Protein AF-A0A218KQQ5-F1 (afdb_monomer)

Structure (mmCIF, N/CA/C/O backbone):
data_AF-A0A218KQQ5-F1
#
_entry.id   AF-A0A218KQQ5-F1
#
loop_
_atom_site.group_PDB
_atom_site.id
_atom_site.type_symbol
_atom_site.label_atom_id
_atom_site.label_alt_id
_atom_site.label_comp_id
_atom_site.label_asym_id
_atom_site.label_entity_id
_atom_site.label_seq_id
_atom_site.pdbx_PDB_ins_code
_atom_site.Cartn_x
_atom_site.Cartn_y
_atom_site.Cartn_z
_atom_site.occupancy
_atom_site.B_iso_or_equiv
_atom_site.auth_seq_id
_atom_site.auth_comp_id
_atom_site.auth_asym_id
_atom_site.auth_atom_id
_atom_site.pdbx_PDB_model_num
ATOM 1 N N . MET A 1 1 ? 20.851 -14.032 41.720 1.00 36.72 1 MET A N 1
ATOM 2 C CA . MET A 1 1 ? 19.609 -14.239 40.947 1.00 36.72 1 MET A CA 1
ATOM 3 C C . MET A 1 1 ? 19.342 -12.972 40.150 1.00 36.72 1 MET A C 1
ATOM 5 O O . MET A 1 1 ? 18.961 -11.974 40.741 1.00 36.72 1 MET A O 1
ATOM 9 N N . LEU A 1 2 ? 19.644 -12.972 38.852 1.00 36.75 2 LEU A N 1
ATOM 10 C CA . LEU A 1 2 ? 19.325 -11.861 37.953 1.00 36.75 2 LEU A CA 1
ATOM 11 C C . LEU A 1 2 ? 17.975 -12.179 37.314 1.00 36.75 2 LEU A C 1
ATOM 13 O O . LEU A 1 2 ? 17.865 -13.148 36.567 1.00 36.75 2 LEU A O 1
ATOM 17 N N . GLN A 1 3 ? 16.944 -11.417 37.668 1.00 39.72 3 GLN A N 1
ATOM 18 C CA . GLN A 1 3 ? 15.657 -11.487 36.986 1.00 39.72 3 GLN A CA 1
ATOM 19 C C . GLN A 1 3 ? 15.850 -10.983 35.552 1.00 39.72 3 GLN A C 1
ATOM 21 O O . GLN A 1 3 ? 16.225 -9.832 35.336 1.00 39.72 3 GLN A O 1
ATOM 26 N N . SER A 1 4 ? 15.628 -11.862 34.576 1.00 40.72 4 SER A N 1
ATOM 27 C CA . SER A 1 4 ? 15.524 -11.496 33.165 1.00 40.72 4 SER A CA 1
ATOM 28 C C . SER A 1 4 ? 14.315 -10.571 32.980 1.00 40.72 4 SER A C 1
ATOM 30 O O . SER A 1 4 ? 13.246 -10.875 33.520 1.00 40.72 4 SER A O 1
ATOM 32 N N . PRO A 1 5 ? 14.430 -9.458 32.236 1.00 45.78 5 PRO A N 1
ATOM 33 C CA . PRO A 1 5 ? 13.277 -8.622 31.961 1.00 45.78 5 PRO A CA 1
ATOM 34 C C . PRO A 1 5 ? 12.306 -9.432 31.104 1.00 45.78 5 PRO A C 1
ATOM 36 O O . PRO A 1 5 ? 12.661 -9.919 30.032 1.00 45.78 5 PRO A O 1
ATOM 39 N N . SER A 1 6 ? 11.083 -9.600 31.606 1.00 45.84 6 SER A N 1
ATOM 40 C CA . SER A 1 6 ? 9.962 -10.127 30.837 1.00 45.84 6 SER A CA 1
ATOM 41 C C . SER A 1 6 ? 9.716 -9.173 29.670 1.00 45.84 6 SER A C 1
ATOM 43 O O . SER A 1 6 ? 9.050 -8.146 29.811 1.00 45.84 6 SER A O 1
ATOM 45 N N . SER A 1 7 ? 10.303 -9.480 28.514 1.00 45.62 7 SER A N 1
ATOM 46 C CA . SER A 1 7 ? 9.867 -8.912 27.252 1.00 45.62 7 SER A CA 1
ATOM 47 C C . SER A 1 7 ? 8.444 -9.413 27.049 1.00 45.62 7 SER A C 1
ATOM 49 O O . SER A 1 7 ? 8.209 -10.568 26.696 1.00 45.62 7 SER A O 1
ATOM 51 N N . LYS A 1 8 ? 7.459 -8.557 27.341 1.00 38.44 8 LYS A N 1
ATOM 52 C CA . LYS A 1 8 ? 6.102 -8.759 26.835 1.00 38.44 8 LYS A CA 1
ATOM 53 C C . LYS A 1 8 ? 6.252 -8.997 25.336 1.00 38.44 8 LYS A C 1
ATOM 55 O O . LYS A 1 8 ? 6.638 -8.081 24.614 1.00 38.44 8 LYS A O 1
ATOM 60 N N . LEU A 1 9 ? 6.015 -10.232 24.898 1.00 35.19 9 LEU A N 1
ATOM 61 C CA . LEU A 1 9 ? 5.885 -10.582 23.492 1.00 35.19 9 LEU A CA 1
ATOM 62 C C . LEU A 1 9 ? 4.782 -9.682 22.941 1.00 35.19 9 LEU A C 1
ATOM 64 O O . LEU A 1 9 ? 3.603 -9.902 23.218 1.00 35.19 9 LEU A O 1
ATOM 68 N N . TYR A 1 10 ? 5.176 -8.613 22.253 1.00 43.12 10 TYR A N 1
ATOM 69 C CA . TYR A 1 10 ? 4.261 -7.734 21.548 1.00 43.12 10 TYR A CA 1
ATOM 70 C C . TYR A 1 10 ? 3.695 -8.580 20.413 1.00 43.12 10 TYR A C 1
ATOM 72 O O . TYR A 1 10 ? 4.333 -8.741 19.379 1.00 43.12 10 TYR A O 1
ATOM 80 N N . GLN A 1 11 ? 2.560 -9.234 20.656 1.00 44.06 11 GLN A N 1
ATOM 81 C CA . GLN A 1 11 ? 1.828 -9.921 19.602 1.00 44.06 11 GLN A CA 1
ATOM 82 C C . GLN A 1 11 ? 1.430 -8.828 18.606 1.00 44.06 11 GLN A C 1
ATOM 84 O O . GLN A 1 11 ? 0.684 -7.924 19.002 1.00 44.06 11 GLN A O 1
ATOM 89 N N . PRO A 1 12 ? 1.961 -8.830 17.369 1.00 56.69 12 PRO A N 1
ATOM 90 C CA . PRO A 1 12 ? 1.592 -7.812 16.408 1.00 56.69 12 PRO A CA 1
ATOM 91 C C . PRO A 1 12 ? 0.081 -7.895 16.219 1.00 56.69 12 PRO A C 1
ATOM 93 O O . PRO A 1 12 ? -0.469 -8.957 15.923 1.00 56.69 12 PRO A O 1
ATOM 96 N N . LYS A 1 13 ? -0.610 -6.783 16.480 1.00 70.94 13 LYS A N 1
ATOM 97 C CA . LYS A 1 13 ? -2.058 -6.713 16.310 1.00 70.94 13 LYS A CA 1
ATOM 98 C C . LYS A 1 13 ? -2.345 -6.936 14.830 1.00 70.94 13 LYS A C 1
ATOM 100 O O . LYS A 1 13 ? -2.030 -6.078 14.011 1.00 70.94 13 LYS A O 1
ATOM 105 N N . ILE A 1 14 ? -2.918 -8.090 14.5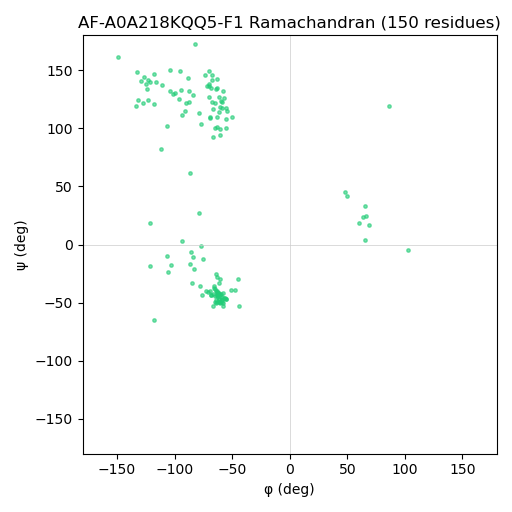07 1.00 82.75 14 ILE A N 1
ATOM 106 C CA . ILE A 1 14 ? -3.323 -8.414 13.143 1.00 82.75 14 ILE A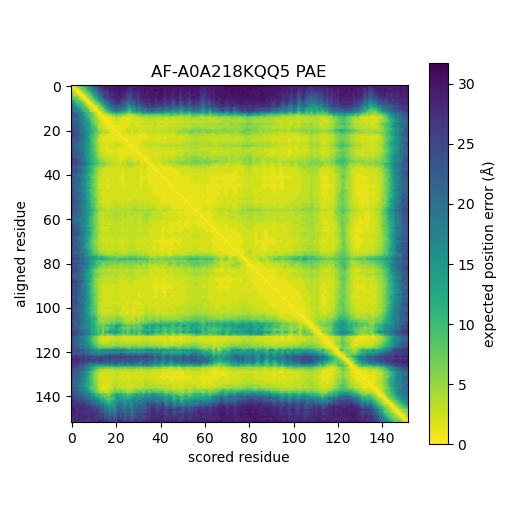 CA 1
ATOM 107 C C . ILE A 1 14 ? -4.373 -7.389 12.703 1.00 82.75 14 ILE A C 1
ATOM 109 O O . ILE A 1 14 ? -5.368 -7.149 13.391 1.00 82.75 14 ILE A O 1
ATOM 113 N N . LEU A 1 15 ? -4.126 -6.770 11.558 1.00 87.69 15 LEU A N 1
ATOM 114 C CA . LEU A 1 15 ? -4.966 -5.771 10.926 1.00 87.69 15 LEU A CA 1
ATOM 115 C C . LEU A 1 15 ? -5.788 -6.436 9.823 1.00 87.69 15 LEU A C 1
ATOM 117 O O . LEU A 1 15 ? -5.256 -7.162 8.983 1.00 87.69 15 LEU A O 1
ATOM 121 N N . GLN A 1 16 ? -7.092 -6.198 9.824 1.00 90.06 16 GLN A N 1
ATOM 122 C CA . GLN A 1 16 ? -8.019 -6.739 8.838 1.00 90.06 16 GLN A CA 1
ATOM 123 C C . GLN A 1 16 ? -8.164 -5.765 7.678 1.00 90.06 16 GLN A C 1
ATOM 125 O O . GLN A 1 16 ? -8.665 -4.656 7.857 1.00 90.06 16 GLN A O 1
ATOM 130 N N . LEU A 1 17 ? -7.718 -6.177 6.494 1.00 92.19 17 LEU A N 1
ATOM 131 C CA . LEU A 1 17 ? -7.874 -5.405 5.267 1.00 92.19 17 LEU A CA 1
ATOM 132 C C . LEU A 1 17 ? -9.222 -5.722 4.603 1.00 92.19 17 LEU A C 1
ATOM 134 O O . LEU A 1 17 ? -9.542 -6.893 4.387 1.00 92.19 17 LEU A O 1
ATOM 138 N N . HIS A 1 18 ? -9.964 -4.680 4.217 1.00 91.25 18 HIS A N 1
ATOM 139 C CA . HIS A 1 18 ? -11.193 -4.776 3.426 1.00 91.25 18 HIS A CA 1
ATOM 140 C C . HIS A 1 18 ? -11.188 -3.784 2.260 1.00 91.25 18 HIS A C 1
ATOM 142 O O . HIS A 1 18 ? -10.674 -2.669 2.369 1.00 91.25 18 HIS A O 1
ATOM 148 N N . ILE A 1 19 ? -11.837 -4.169 1.161 1.00 90.75 19 ILE A N 1
ATOM 149 C CA . ILE A 1 19 ? -12.157 -3.270 0.051 1.00 90.75 19 ILE A CA 1
ATOM 150 C C . ILE A 1 19 ? -13.673 -3.205 -0.079 1.00 90.75 19 ILE A C 1
ATOM 152 O O . ILE A 1 19 ? -14.322 -4.224 -0.301 1.00 90.75 19 ILE A O 1
ATOM 156 N N . ILE A 1 20 ? -14.230 -2.003 0.050 1.00 90.75 20 ILE A N 1
ATOM 157 C CA . ILE A 1 20 ? -15.670 -1.744 -0.054 1.00 90.75 20 ILE A CA 1
ATOM 158 C C . ILE A 1 20 ? -15.847 -0.555 -0.992 1.00 90.75 20 ILE A C 1
ATOM 160 O O . ILE A 1 20 ? -15.248 0.494 -0.766 1.00 90.75 20 ILE A O 1
ATOM 164 N N . ASN A 1 21 ? -16.641 -0.711 -2.055 1.00 89.06 21 ASN A N 1
ATOM 165 C CA . ASN A 1 21 ? -16.921 0.351 -3.034 1.00 89.06 21 ASN A CA 1
ATOM 166 C C . ASN A 1 21 ? -15.653 1.060 -3.557 1.00 89.06 21 ASN A C 1
ATOM 168 O O . ASN A 1 21 ? -15.617 2.281 -3.688 1.00 89.06 21 ASN A O 1
ATOM 172 N N . ASN A 1 22 ? -14.595 0.287 -3.837 1.00 88.75 22 ASN A N 1
ATOM 173 C CA . ASN A 1 22 ? -13.286 0.782 -4.287 1.00 88.75 22 ASN A CA 1
ATOM 174 C C . ASN A 1 22 ? -12.575 1.735 -3.297 1.00 88.75 22 ASN A C 1
ATOM 176 O O . ASN A 1 22 ? -11.659 2.457 -3.681 1.00 88.75 22 ASN A O 1
ATOM 180 N N . ALA A 1 23 ? -12.971 1.735 -2.025 1.00 93.44 23 ALA A N 1
ATOM 181 C CA . ALA A 1 23 ? -12.226 2.330 -0.925 1.00 93.44 23 ALA A CA 1
ATOM 182 C C . ALA A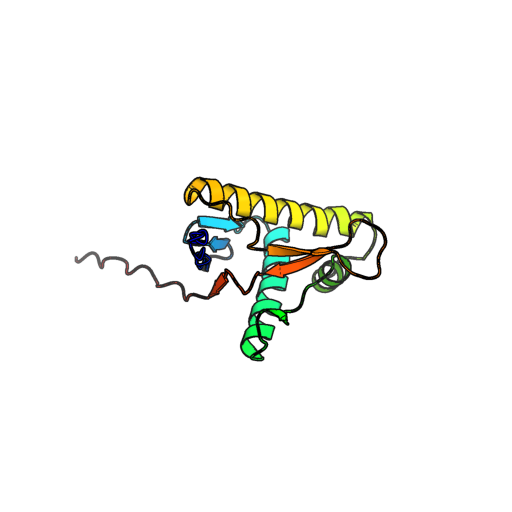 1 23 ? -11.547 1.229 -0.096 1.00 93.44 23 ALA A C 1
ATOM 184 O O . ALA A 1 23 ? -12.042 0.104 -0.000 1.00 93.44 23 ALA A O 1
ATOM 185 N N . VAL A 1 24 ? -10.404 1.566 0.500 1.00 94.25 24 VAL A N 1
ATOM 186 C CA . VAL A 1 24 ? -9.595 0.653 1.315 1.00 94.25 24 VAL A CA 1
ATOM 187 C C . VAL A 1 24 ? -9.851 0.935 2.784 1.00 94.25 24 VAL A C 1
ATOM 189 O O . VAL A 1 24 ? -9.731 2.081 3.230 1.00 94.25 24 VAL A O 1
ATOM 192 N N . TYR A 1 25 ? -10.149 -0.122 3.528 1.00 93.38 25 TYR A N 1
ATOM 193 C CA . TYR A 1 25 ? -10.390 -0.082 4.959 1.00 93.38 25 TYR A CA 1
ATOM 194 C C . TYR A 1 25 ? -9.441 -1.020 5.691 1.00 93.38 25 TYR A C 1
ATOM 196 O O . TYR A 1 25 ? -9.174 -2.127 5.225 1.00 93.38 25 TYR A O 1
ATOM 204 N N . ILE A 1 26 ? -8.969 -0.594 6.858 1.00 90.81 26 ILE A N 1
ATOM 205 C CA . ILE A 1 26 ? -8.176 -1.420 7.768 1.00 90.81 26 ILE A CA 1
ATOM 206 C C . ILE A 1 26 ? -8.833 -1.373 9.142 1.00 90.81 26 ILE A C 1
ATOM 208 O O . ILE A 1 26 ? -9.007 -0.289 9.688 1.00 90.81 26 ILE A O 1
ATOM 212 N N . ASN A 1 27 ? -9.223 -2.526 9.694 1.00 88.69 27 ASN A N 1
ATOM 213 C CA . ASN A 1 27 ? -10.004 -2.612 10.938 1.00 88.69 27 ASN A CA 1
ATOM 214 C C . ASN A 1 27 ? -11.222 -1.663 10.929 1.00 88.69 27 ASN A C 1
ATOM 216 O O . ASN A 1 27 ? -11.455 -0.937 11.890 1.00 88.69 27 ASN A O 1
ATOM 220 N N . ASN A 1 28 ? -11.967 -1.633 9.818 1.00 88.75 28 ASN A N 1
ATOM 221 C CA . ASN A 1 28 ? -13.109 -0.737 9.570 1.00 88.75 28 ASN A CA 1
ATOM 222 C C . ASN A 1 28 ? -12.791 0.771 9.480 1.00 88.75 28 ASN A C 1
ATOM 224 O O . ASN A 1 28 ? -13.696 1.571 9.257 1.00 88.75 28 ASN A O 1
ATOM 228 N N . VAL A 1 29 ? -11.522 1.178 9.555 1.00 90.06 29 VAL A N 1
ATOM 229 C CA . VAL A 1 29 ? -11.096 2.567 9.329 1.00 90.06 29 VAL A CA 1
ATOM 230 C C . VAL A 1 29 ? -10.840 2.778 7.839 1.00 90.06 29 VAL A C 1
ATOM 232 O O . VAL A 1 29 ? -10.007 2.083 7.259 1.00 90.06 29 VAL A O 1
ATOM 235 N N . LYS A 1 30 ? -11.525 3.736 7.199 1.00 92.69 30 LYS A N 1
ATOM 236 C CA . LYS A 1 30 ? -11.273 4.096 5.790 1.00 92.69 30 LYS A CA 1
ATOM 237 C C . LYS A 1 30 ? -9.906 4.778 5.676 1.00 92.69 30 LYS A C 1
ATOM 239 O O . LYS A 1 30 ? -9.753 5.920 6.098 1.00 92.69 30 LYS A O 1
ATOM 244 N N . VAL A 1 31 ? -8.933 4.106 5.063 1.00 92.19 31 VAL A N 1
ATOM 245 C CA . VAL A 1 31 ? -7.550 4.602 4.935 1.00 92.19 31 VAL A CA 1
ATOM 246 C C . VAL A 1 31 ? -7.203 5.096 3.527 1.00 92.19 31 VAL A C 1
ATOM 248 O O . VAL A 1 31 ? -6.326 5.944 3.361 1.00 92.19 31 VAL A O 1
ATOM 251 N N . VAL A 1 32 ? -7.916 4.628 2.498 1.00 93.31 32 VAL A N 1
ATOM 252 C CA . VAL A 1 32 ? -7.843 5.192 1.141 1.00 93.31 32 VAL A CA 1
ATOM 253 C C . VAL A 1 32 ? -9.257 5.378 0.607 1.00 93.31 32 VAL A C 1
ATOM 255 O O . VAL A 1 32 ? -10.006 4.416 0.468 1.00 93.31 32 VAL A O 1
ATOM 258 N N . SER A 1 33 ? -9.623 6.621 0.293 1.00 92.38 33 SER A N 1
ATOM 259 C CA . SER A 1 33 ? -10.922 6.934 -0.310 1.00 92.38 33 SER A CA 1
ATOM 260 C C . SER A 1 33 ? -10.986 6.519 -1.781 1.00 92.38 33 SER A C 1
ATOM 262 O O . SER A 1 33 ? -10.026 6.702 -2.531 1.00 92.38 33 SER A O 1
ATOM 264 N N . GLU A 1 34 ? -12.176 6.093 -2.191 1.00 92.38 34 GLU A N 1
ATOM 265 C CA . GLU A 1 34 ? -12.662 5.856 -3.549 1.00 92.38 34 GLU A CA 1
ATOM 266 C C . GLU A 1 34 ? -12.308 6.976 -4.552 1.00 92.38 34 GLU A C 1
ATOM 268 O O . GLU A 1 34 ? -12.089 6.720 -5.737 1.00 92.38 34 GLU A O 1
ATOM 273 N N . HIS A 1 35 ? -12.179 8.227 -4.093 1.00 91.31 35 HIS A N 1
ATOM 274 C CA . HIS A 1 35 ? -11.841 9.372 -4.946 1.00 91.31 35 HIS A CA 1
ATOM 275 C C . HIS A 1 35 ? -10.330 9.534 -5.181 1.00 91.31 35 HIS A C 1
ATOM 277 O O . HIS A 1 35 ? -9.899 10.303 -6.043 1.00 91.31 35 HIS A O 1
ATOM 283 N N . SER A 1 36 ? -9.492 8.794 -4.452 1.00 92.12 36 SER A N 1
ATOM 284 C CA . SER A 1 36 ? -8.032 8.910 -4.500 1.00 92.12 36 SER A CA 1
ATOM 285 C C . SER A 1 36 ? -7.417 8.054 -5.606 1.00 92.12 36 SER A C 1
ATOM 287 O O . SER A 1 36 ? -6.607 7.171 -5.330 1.00 92.12 36 SER A O 1
ATOM 289 N N . ARG A 1 37 ? -7.772 8.334 -6.868 1.00 93.00 37 ARG A N 1
ATOM 290 C CA . ARG A 1 37 ? -7.458 7.485 -8.037 1.00 93.00 37 ARG A CA 1
ATOM 291 C C . ARG A 1 37 ? -6.021 6.953 -8.072 1.00 93.00 37 ARG A C 1
ATOM 293 O O . ARG A 1 37 ? -5.836 5.750 -8.201 1.00 93.00 37 ARG A O 1
ATOM 300 N N . MET A 1 38 ? -5.008 7.817 -7.952 1.00 94.38 38 MET A N 1
ATOM 301 C CA . MET A 1 38 ? -3.607 7.373 -8.043 1.00 94.38 38 MET A CA 1
ATOM 302 C C . MET A 1 38 ? -3.181 6.516 -6.845 1.00 94.38 38 MET A C 1
ATOM 304 O O . MET A 1 38 ? -2.519 5.501 -7.022 1.00 94.38 38 MET A O 1
ATOM 308 N N . ARG A 1 39 ? -3.612 6.883 -5.630 1.00 95.62 39 ARG A N 1
ATOM 309 C CA . ARG A 1 39 ? -3.332 6.092 -4.422 1.00 95.62 39 ARG A CA 1
ATOM 310 C C . ARG A 1 39 ? -3.984 4.715 -4.501 1.00 95.62 39 ARG A C 1
ATOM 312 O O . ARG A 1 39 ? -3.332 3.737 -4.176 1.00 95.62 39 ARG A O 1
ATOM 319 N N . LEU A 1 40 ? -5.216 4.630 -5.007 1.00 95.81 40 LEU A N 1
ATOM 320 C CA . LEU A 1 40 ? -5.892 3.351 -5.237 1.00 95.81 40 LEU A CA 1
ATOM 321 C C . LEU A 1 40 ? -5.177 2.491 -6.272 1.00 95.81 40 LEU A C 1
ATOM 323 O O . LEU A 1 40 ? -5.002 1.305 -6.036 1.00 95.81 40 LEU A O 1
ATOM 327 N N . LYS A 1 41 ? -4.724 3.073 -7.388 1.00 96.06 41 LYS A N 1
ATOM 328 C CA . LYS A 1 41 ? -3.944 2.325 -8.384 1.00 96.06 41 LYS A CA 1
ATOM 329 C C . LYS A 1 41 ? -2.665 1.742 -7.782 1.00 96.06 41 LYS A C 1
ATOM 331 O O . LYS A 1 41 ? -2.401 0.562 -7.965 1.00 96.06 41 LYS A O 1
ATOM 336 N N . ILE A 1 42 ? -1.908 2.550 -7.036 1.00 97.12 42 ILE A N 1
ATOM 337 C CA . ILE A 1 42 ? -0.699 2.082 -6.343 1.00 97.12 42 ILE A CA 1
ATOM 338 C C . ILE A 1 42 ? -1.059 0.991 -5.330 1.00 97.12 42 ILE A C 1
ATOM 340 O O . ILE A 1 42 ? -0.418 -0.052 -5.308 1.00 97.12 42 ILE A O 1
ATOM 344 N N . PHE A 1 43 ? -2.098 1.203 -4.518 1.00 96.88 43 PHE A N 1
ATOM 345 C CA . PHE A 1 43 ? -2.539 0.223 -3.528 1.00 96.88 43 PHE A CA 1
ATOM 346 C C . PHE A 1 43 ? -2.919 -1.113 -4.172 1.00 96.88 43 PHE A C 1
ATOM 348 O O . PHE A 1 43 ? -2.481 -2.153 -3.694 1.00 96.88 43 PHE A O 1
ATOM 355 N N . HIS A 1 44 ? -3.682 -1.089 -5.268 1.00 96.00 44 HIS A N 1
ATOM 356 C CA . HIS A 1 44 ? -4.091 -2.295 -5.991 1.00 96.00 44 HIS A CA 1
ATOM 357 C C . HIS A 1 44 ? -2.899 -3.049 -6.571 1.00 96.00 44 HIS A C 1
ATOM 359 O O . HIS A 1 44 ? -2.851 -4.259 -6.426 1.00 96.00 44 HIS A O 1
ATOM 365 N N . ILE A 1 45 ? -1.886 -2.360 -7.108 1.00 97.75 45 ILE A N 1
ATOM 366 C CA . ILE A 1 45 ? -0.640 -3.013 -7.550 1.00 97.75 45 ILE A CA 1
ATOM 367 C C . ILE A 1 45 ? 0.041 -3.753 -6.389 1.00 97.75 45 ILE A C 1
ATOM 369 O O . ILE A 1 45 ? 0.443 -4.909 -6.531 1.00 97.75 45 ILE A O 1
ATOM 373 N N . LEU A 1 46 ? 0.162 -3.101 -5.227 1.00 97.56 46 LEU A N 1
ATOM 374 C CA . LEU A 1 46 ? 0.763 -3.727 -4.045 1.00 97.56 46 LEU A CA 1
ATOM 375 C C . LEU A 1 46 ? -0.084 -4.903 -3.534 1.00 97.56 46 LEU A C 1
ATOM 377 O O . LEU A 1 46 ? 0.467 -5.918 -3.110 1.00 97.56 46 LEU A O 1
ATOM 381 N N . LEU A 1 47 ? -1.412 -4.778 -3.581 1.00 96.44 47 LEU A N 1
ATOM 382 C CA . LEU A 1 47 ? -2.344 -5.826 -3.177 1.00 96.44 47 LEU A CA 1
ATOM 383 C C . LEU A 1 47 ? -2.316 -7.027 -4.122 1.00 96.44 47 LEU A C 1
ATOM 385 O O . LEU A 1 47 ? -2.308 -8.161 -3.651 1.00 96.44 47 LEU A O 1
ATOM 389 N N . ASP A 1 48 ? -2.279 -6.800 -5.430 1.00 96.75 48 ASP A N 1
ATOM 390 C CA . ASP A 1 48 ? -2.230 -7.866 -6.427 1.00 96.75 48 ASP A CA 1
ATOM 391 C C . ASP A 1 48 ? -0.972 -8.717 -6.240 1.00 96.75 48 ASP A C 1
ATOM 393 O O . ASP A 1 48 ? -1.060 -9.946 -6.209 1.00 96.75 48 ASP A O 1
ATOM 397 N N . GLN A 1 49 ? 0.181 -8.079 -6.010 1.00 97.81 49 GLN A N 1
ATOM 398 C CA . GLN A 1 49 ? 1.421 -8.795 -5.709 1.00 97.81 49 GLN A CA 1
ATOM 399 C C . GLN A 1 49 ? 1.358 -9.525 -4.364 1.00 97.81 49 GLN A C 1
ATOM 401 O O . GLN A 1 49 ? 1.750 -10.686 -4.287 1.00 97.81 49 GLN A O 1
ATOM 406 N N . PHE A 1 50 ? 0.813 -8.893 -3.320 1.00 96.44 50 PHE A N 1
ATOM 407 C CA . PHE A 1 50 ? 0.604 -9.540 -2.022 1.00 96.44 50 PHE A CA 1
ATOM 408 C C . PHE A 1 50 ? -0.244 -10.813 -2.153 1.00 96.44 50 PHE A C 1
ATOM 410 O O . PHE A 1 50 ? 0.100 -11.868 -1.621 1.00 96.44 50 PHE A O 1
ATOM 417 N N . LEU A 1 51 ? -1.348 -10.731 -2.900 1.00 95.25 51 LEU A N 1
ATOM 418 C CA . LEU A 1 51 ? -2.231 -11.862 -3.172 1.00 95.25 51 LEU A CA 1
ATOM 419 C C . LEU A 1 51 ? -1.543 -12.931 -4.015 1.00 95.25 51 LEU A C 1
ATOM 421 O O . LEU A 1 51 ? -1.786 -14.117 -3.802 1.00 95.25 51 LEU A O 1
ATOM 425 N N . GLN A 1 52 ? -0.718 -12.532 -4.981 1.00 97.06 52 GLN A N 1
ATOM 426 C CA . GLN A 1 52 ? 0.052 -13.458 -5.799 1.00 97.06 52 GLN A CA 1
ATOM 427 C C . GLN A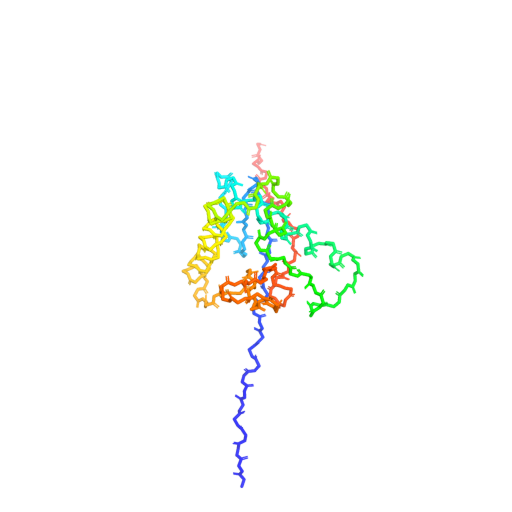 1 52 ? 1.060 -14.240 -4.948 1.00 97.06 52 GLN A C 1
ATOM 429 O O . GLN A 1 52 ? 1.093 -15.466 -5.031 1.00 97.06 52 GLN A O 1
ATOM 434 N N . ASP A 1 53 ? 1.826 -13.563 -4.093 1.00 96.81 53 ASP A N 1
ATOM 435 C CA . ASP A 1 53 ? 2.814 -14.196 -3.214 1.00 96.81 53 ASP A CA 1
ATOM 436 C C . ASP A 1 53 ? 2.147 -15.131 -2.199 1.00 96.81 53 ASP A C 1
ATOM 438 O O . ASP A 1 53 ? 2.614 -16.254 -1.984 1.00 96.81 53 ASP A O 1
ATOM 442 N N . PHE A 1 54 ? 0.994 -14.717 -1.660 1.00 93.44 54 PHE A N 1
ATOM 443 C CA . PHE A 1 54 ? 0.149 -15.553 -0.811 1.00 93.44 54 PHE A CA 1
ATOM 444 C C . PHE A 1 54 ? -0.342 -16.811 -1.535 1.00 93.44 54 PHE A C 1
ATOM 446 O O . PHE A 1 54 ? -0.175 -17.921 -1.031 1.00 93.44 54 PHE A O 1
ATOM 453 N N . LYS A 1 55 ? -0.911 -16.664 -2.740 1.00 94.88 55 LYS A N 1
ATOM 454 C CA . LYS A 1 55 ? -1.401 -17.793 -3.555 1.00 94.88 55 LYS A CA 1
ATOM 455 C C . LYS A 1 55 ? -0.284 -18.759 -3.940 1.00 94.88 55 LYS A C 1
ATOM 457 O O . LYS A 1 55 ? -0.524 -19.958 -4.024 1.00 94.88 55 LYS A O 1
ATOM 462 N N . ASN A 1 56 ? 0.924 -18.244 -4.145 1.00 96.25 56 ASN A N 1
ATOM 463 C CA . ASN A 1 56 ? 2.108 -19.039 -4.455 1.00 96.25 56 ASN A CA 1
ATOM 464 C C . ASN A 1 56 ? 2.707 -19.741 -3.224 1.00 96.25 56 ASN A C 1
ATOM 466 O O . ASN A 1 56 ? 3.707 -20.445 -3.358 1.00 96.25 56 ASN A O 1
ATOM 470 N N . GLY A 1 57 ? 2.130 -19.555 -2.031 1.00 93.75 57 GLY A N 1
ATOM 471 C CA . GLY A 1 57 ? 2.599 -20.191 -0.801 1.00 93.75 57 GLY A CA 1
ATOM 472 C C . GLY A 1 57 ? 3.980 -19.710 -0.359 1.00 93.75 57 GLY A C 1
ATOM 473 O O . GLY A 1 57 ? 4.699 -20.447 0.318 1.00 93.75 57 GLY A O 1
ATOM 474 N N . LEU A 1 58 ? 4.384 -18.499 -0.760 1.00 96.00 58 LEU A N 1
ATOM 475 C CA . LEU A 1 58 ? 5.647 -17.930 -0.307 1.00 96.00 58 LEU A CA 1
ATOM 476 C C . LEU A 1 58 ? 5.568 -17.625 1.199 1.00 96.00 58 LEU A C 1
ATOM 478 O O . LEU A 1 58 ? 4.507 -17.241 1.696 1.00 96.00 58 LEU A O 1
ATOM 482 N N . PRO A 1 59 ? 6.670 -17.774 1.952 1.00 95.00 59 PRO A N 1
ATOM 483 C CA . PRO A 1 59 ? 6.729 -17.277 3.321 1.00 95.00 59 PRO A CA 1
ATOM 484 C C . PRO A 1 59 ? 6.769 -15.730 3.334 1.00 95.00 59 PRO A C 1
ATOM 486 O O . PRO A 1 59 ? 7.331 -15.146 2.400 1.00 95.00 59 PRO A O 1
ATOM 489 N N . PRO A 1 60 ? 6.217 -15.060 4.369 1.00 92.94 60 PRO A N 1
ATOM 490 C CA . PRO A 1 60 ? 6.138 -13.595 4.483 1.00 92.94 60 PRO A CA 1
ATOM 491 C C . PRO A 1 60 ? 7.441 -12.840 4.178 1.00 92.94 60 PRO A C 1
ATOM 493 O O . PRO A 1 60 ? 7.439 -11.811 3.504 1.00 92.94 60 PRO A O 1
ATOM 496 N N . GLU A 1 61 ? 8.584 -13.372 4.606 1.00 94.19 61 GLU A N 1
ATOM 497 C CA . GLU A 1 61 ? 9.909 -12.780 4.395 1.00 94.19 61 GLU A CA 1
ATOM 498 C C . GLU A 1 61 ? 10.247 -12.640 2.906 1.00 94.19 61 GLU A C 1
ATOM 500 O O . GLU A 1 61 ? 10.971 -11.723 2.519 1.00 94.19 61 GLU A O 1
ATOM 505 N N . LYS A 1 62 ? 9.703 -13.529 2.067 1.00 95.38 62 LYS A N 1
ATOM 506 C CA . LYS A 1 62 ? 9.955 -13.591 0.623 1.00 95.38 62 LYS A CA 1
ATOM 507 C C . LYS A 1 62 ? 8.933 -12.822 -0.214 1.00 95.38 62 LYS A C 1
ATOM 509 O O . LYS A 1 62 ? 9.032 -12.872 -1.437 1.00 95.38 62 LYS A O 1
ATOM 514 N N . TYR A 1 63 ? 7.976 -12.125 0.405 1.00 96.00 63 TYR A N 1
ATOM 515 C CA . TYR A 1 63 ? 7.014 -11.313 -0.345 1.00 96.00 63 TYR A CA 1
ATOM 516 C C . TYR A 1 63 ? 7.746 -10.189 -1.070 1.00 96.00 63 TYR A C 1
ATOM 518 O O . TYR A 1 63 ? 8.606 -9.512 -0.495 1.00 96.00 63 TYR A O 1
ATOM 526 N N . LYS A 1 64 ? 7.413 -10.003 -2.341 1.00 95.81 64 LYS A N 1
ATOM 527 C CA . LYS A 1 64 ? 8.131 -9.122 -3.248 1.00 95.81 64 LYS A CA 1
ATOM 528 C C . LYS A 1 64 ? 7.880 -7.657 -2.900 1.00 95.81 64 LYS A C 1
ATOM 530 O O . LYS A 1 64 ? 6.755 -7.226 -2.665 1.00 95.81 64 LYS A O 1
ATOM 535 N N . PHE A 1 65 ? 8.956 -6.885 -2.925 1.00 95.94 65 PHE A N 1
ATOM 536 C CA . PHE A 1 65 ? 8.920 -5.429 -2.897 1.00 95.94 65 PHE A CA 1
ATOM 537 C C . PHE A 1 65 ? 8.984 -4.873 -4.320 1.00 95.94 65 PHE A C 1
ATOM 539 O O . PHE A 1 65 ? 9.637 -5.460 -5.187 1.00 95.94 65 PHE A O 1
ATOM 546 N N . PHE A 1 66 ? 8.361 -3.715 -4.530 1.00 95.62 66 PHE A N 1
ATOM 547 C CA . PHE A 1 66 ? 8.529 -2.917 -5.740 1.00 95.62 66 PHE A CA 1
ATOM 548 C C . PHE A 1 66 ? 9.283 -1.626 -5.457 1.00 95.62 66 PHE A C 1
ATOM 550 O O . PHE A 1 66 ? 8.969 -0.934 -4.489 1.00 95.62 66 PHE A O 1
ATOM 557 N N . ASP A 1 67 ? 10.221 -1.259 -6.325 1.00 93.62 67 ASP A N 1
ATOM 558 C CA . ASP A 1 67 ? 10.770 0.098 -6.338 1.00 93.62 67 ASP A CA 1
ATOM 559 C C . ASP A 1 67 ? 9.865 1.079 -7.115 1.00 93.62 67 ASP A C 1
ATOM 561 O O . ASP A 1 67 ? 8.874 0.702 -7.751 1.00 93.62 67 ASP A O 1
ATOM 565 N N . ILE A 1 68 ? 10.196 2.373 -7.064 1.00 92.94 68 ILE A N 1
ATOM 566 C CA . ILE A 1 68 ? 9.408 3.421 -7.730 1.00 92.94 68 ILE A CA 1
ATOM 567 C C . ILE A 1 68 ? 9.359 3.287 -9.259 1.00 92.94 68 ILE A C 1
ATOM 569 O O . ILE A 1 68 ? 8.377 3.723 -9.858 1.00 92.94 68 ILE A O 1
ATOM 573 N N . ASN A 1 69 ? 10.382 2.704 -9.890 1.00 92.44 69 ASN A N 1
ATOM 574 C CA . ASN A 1 69 ? 10.432 2.523 -11.338 1.00 92.44 69 ASN A CA 1
ATOM 575 C C . ASN A 1 69 ? 9.513 1.377 -11.752 1.00 92.44 69 ASN A C 1
ATOM 577 O O . ASN A 1 69 ? 8.728 1.533 -12.681 1.00 92.44 69 ASN A O 1
ATOM 581 N N . GLN A 1 70 ? 9.546 0.267 -11.013 1.00 95.00 70 GLN A N 1
ATOM 582 C CA . GLN A 1 70 ? 8.641 -0.862 -11.223 1.00 95.00 70 GLN A CA 1
ATOM 583 C C . GLN A 1 70 ? 7.181 -0.447 -11.014 1.00 95.00 70 GLN A C 1
ATOM 585 O O . GLN A 1 70 ? 6.311 -0.797 -11.809 1.00 95.00 70 GLN A O 1
ATOM 590 N N . LEU A 1 71 ? 6.900 0.358 -9.983 1.00 95.88 71 LEU A N 1
ATOM 591 C CA . LEU A 1 71 ? 5.565 0.924 -9.789 1.00 95.88 71 LEU A CA 1
ATOM 592 C C . LEU A 1 71 ? 5.157 1.836 -10.954 1.00 95.88 71 LEU A C 1
ATOM 594 O O . LEU A 1 71 ? 4.014 1.769 -11.397 1.00 95.88 71 LEU A O 1
ATOM 598 N N . ALA A 1 72 ? 6.061 2.676 -11.465 1.00 95.25 72 ALA A N 1
ATOM 599 C CA . ALA A 1 72 ? 5.774 3.542 -12.607 1.00 95.25 72 ALA A CA 1
ATOM 600 C C . ALA A 1 72 ? 5.463 2.742 -13.878 1.00 95.25 72 ALA A C 1
ATOM 602 O O . ALA A 1 72 ? 4.471 3.032 -14.545 1.00 95.25 72 ALA A O 1
ATOM 603 N N . GLU A 1 73 ? 6.245 1.699 -14.156 1.00 95.69 73 GLU A N 1
ATOM 604 C CA . GLU A 1 73 ? 6.031 0.783 -15.277 1.00 95.69 73 GLU A CA 1
ATOM 605 C C . GLU A 1 73 ? 4.644 0.130 -15.202 1.00 95.69 73 GLU A C 1
ATOM 607 O O . GLU A 1 73 ? 3.861 0.225 -16.147 1.00 95.69 73 GLU A O 1
ATOM 612 N N . LEU A 1 74 ? 4.288 -0.433 -14.043 1.00 96.44 74 LEU A N 1
ATOM 613 C CA . LEU A 1 74 ? 2.979 -1.058 -13.809 1.00 96.44 74 LEU A CA 1
ATOM 614 C C . LEU A 1 74 ? 1.813 -0.059 -13.897 1.00 96.44 74 LEU A C 1
ATOM 616 O O . LEU A 1 74 ? 0.683 -0.436 -14.206 1.00 96.44 74 LEU A O 1
ATOM 620 N N .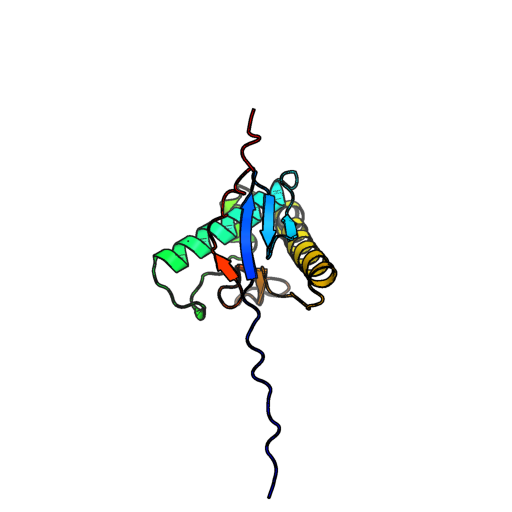 LEU A 1 75 ? 2.074 1.227 -13.653 1.00 95.69 75 LEU A N 1
ATOM 621 C CA . LEU A 1 75 ? 1.101 2.309 -13.809 1.00 95.69 75 LEU A CA 1
ATOM 622 C C . LEU A 1 75 ? 1.022 2.862 -15.243 1.00 95.69 75 LEU A C 1
ATOM 624 O O . LEU A 1 75 ? 0.162 3.713 -15.501 1.00 95.69 75 LEU A O 1
ATOM 628 N N . GLY A 1 76 ? 1.895 2.423 -16.156 1.00 94.94 76 GLY A N 1
ATOM 629 C CA . GLY A 1 76 ? 2.026 2.988 -17.502 1.00 94.94 76 GLY A CA 1
ATOM 630 C C . GLY A 1 76 ? 2.533 4.434 -17.493 1.00 94.94 76 GLY A C 1
ATOM 631 O O . GLY A 1 76 ? 2.097 5.252 -18.303 1.00 94.94 76 GLY A O 1
ATOM 632 N N . ILE A 1 77 ? 3.389 4.779 -16.530 1.00 92.81 77 ILE A N 1
ATOM 633 C CA . ILE A 1 77 ? 3.983 6.105 -16.354 1.00 92.81 77 ILE A CA 1
ATOM 634 C C . ILE A 1 77 ? 5.431 6.051 -16.837 1.00 92.81 77 ILE A C 1
ATOM 636 O O . ILE A 1 77 ? 6.182 5.159 -16.455 1.00 92.81 77 ILE A O 1
ATOM 640 N N . ASP A 1 78 ? 5.842 7.024 -17.648 1.00 90.56 78 ASP A N 1
ATOM 641 C CA . ASP A 1 78 ? 7.238 7.145 -18.056 1.00 90.56 78 ASP A CA 1
ATOM 642 C C . ASP A 1 78 ? 8.156 7.426 -16.856 1.00 90.56 78 ASP A C 1
ATOM 644 O O . ASP A 1 78 ? 7.828 8.197 -15.949 1.00 90.56 78 ASP A O 1
ATOM 648 N N . SER A 1 79 ? 9.346 6.829 -16.880 1.00 87.44 79 SER A N 1
ATOM 649 C CA . SER A 1 79 ? 10.312 6.877 -15.777 1.00 87.44 79 SER A CA 1
ATOM 650 C C . SER A 1 79 ? 11.106 8.186 -15.707 1.00 87.44 79 SER A C 1
ATOM 652 O O . SER A 1 79 ? 12.239 8.206 -15.228 1.00 87.44 79 SER A O 1
ATOM 654 N N . THR A 1 80 ? 10.551 9.303 -16.189 1.00 90.19 80 THR A N 1
ATOM 655 C CA . THR A 1 80 ? 11.194 10.605 -15.990 1.00 90.19 80 THR A CA 1
ATOM 656 C C . THR A 1 80 ? 11.156 10.978 -14.511 1.00 90.19 80 THR A C 1
ATOM 658 O O . THR A 1 80 ? 10.153 10.775 -13.824 1.00 90.19 80 THR A O 1
ATOM 661 N N . THR A 1 81 ? 12.232 11.585 -14.006 1.00 83.25 81 THR A N 1
ATOM 662 C CA . THR A 1 81 ? 12.362 11.961 -12.587 1.00 83.25 81 THR A CA 1
ATOM 663 C C . THR A 1 81 ? 11.162 12.762 -12.078 1.00 83.25 81 THR A C 1
ATOM 665 O O . THR A 1 81 ? 10.685 12.537 -10.966 1.00 83.25 81 THR A O 1
ATOM 668 N N . GLN A 1 82 ? 10.633 13.675 -12.901 1.00 90.62 82 GLN A N 1
ATOM 669 C CA . GLN A 1 82 ? 9.455 14.464 -12.549 1.00 90.62 82 GLN A CA 1
ATOM 670 C C . GLN A 1 82 ? 8.204 13.591 -12.386 1.00 90.62 82 GLN A C 1
ATOM 672 O O . GLN A 1 82 ? 7.457 13.777 -11.424 1.00 90.62 82 GLN A O 1
ATOM 677 N N . ASN A 1 83 ? 7.964 12.648 -13.298 1.00 90.31 83 ASN A N 1
ATOM 678 C CA . ASN A 1 83 ? 6.793 11.782 -13.232 1.00 90.31 83 ASN A CA 1
ATOM 679 C C . ASN A 1 83 ? 6.896 10.765 -12.095 1.00 90.31 83 ASN A C 1
ATOM 681 O O . ASN A 1 83 ? 5.920 10.597 -11.363 1.00 90.31 83 ASN A O 1
ATOM 685 N N . LEU A 1 84 ? 8.072 10.176 -11.872 1.00 91.38 84 LEU A N 1
ATOM 686 C CA . LEU A 1 84 ? 8.329 9.310 -10.719 1.00 91.38 84 LEU A CA 1
ATOM 687 C C . LEU A 1 84 ? 8.018 10.031 -9.400 1.00 91.38 84 LEU A C 1
ATOM 689 O O . LEU A 1 84 ? 7.299 9.506 -8.548 1.00 91.38 84 LEU A O 1
ATOM 693 N N . GLU A 1 85 ? 8.487 11.270 -9.247 1.00 92.38 85 GLU A N 1
ATOM 694 C CA . GLU A 1 85 ? 8.237 12.070 -8.048 1.00 92.38 85 GLU A CA 1
ATOM 695 C C . GLU A 1 85 ? 6.750 12.432 -7.896 1.00 92.38 85 GLU A C 1
ATOM 697 O O . GLU A 1 85 ? 6.141 12.189 -6.851 1.00 92.38 85 GLU A O 1
ATOM 702 N N . GLN A 1 86 ? 6.143 13.016 -8.933 1.00 93.12 86 GLN A N 1
ATOM 703 C CA . GLN A 1 86 ? 4.803 13.604 -8.842 1.00 93.12 86 GLN A CA 1
ATOM 704 C C . GLN A 1 86 ? 3.679 12.569 -8.885 1.00 93.12 86 GLN A C 1
ATOM 706 O O . GLN A 1 86 ? 2.659 12.755 -8.219 1.00 93.12 86 GLN A O 1
ATOM 711 N N . LYS A 1 87 ? 3.841 11.498 -9.666 1.00 94.19 87 LYS A N 1
ATOM 712 C CA . LYS A 1 87 ? 2.776 10.524 -9.933 1.00 94.19 87 LYS A CA 1
ATOM 713 C C . LYS A 1 87 ? 2.925 9.225 -9.145 1.00 94.19 87 LYS A C 1
ATOM 715 O O . LYS A 1 87 ? 1.927 8.530 -8.999 1.00 94.19 87 LYS A O 1
ATOM 720 N N . VAL A 1 88 ? 4.109 8.922 -8.606 1.00 94.31 88 VAL A N 1
ATOM 721 C CA . VAL A 1 88 ? 4.343 7.692 -7.829 1.00 94.31 88 VAL A CA 1
ATOM 722 C C . VAL A 1 88 ? 4.751 8.013 -6.393 1.00 94.31 88 VAL A C 1
ATOM 724 O O . VAL A 1 88 ? 3.978 7.752 -5.470 1.00 94.31 88 VAL A O 1
ATOM 727 N N . ARG A 1 89 ? 5.915 8.644 -6.188 1.00 93.94 89 ARG A N 1
ATOM 728 C CA . ARG A 1 89 ? 6.506 8.834 -4.853 1.00 93.94 89 ARG A CA 1
ATOM 729 C C . ARG A 1 89 ? 5.636 9.698 -3.9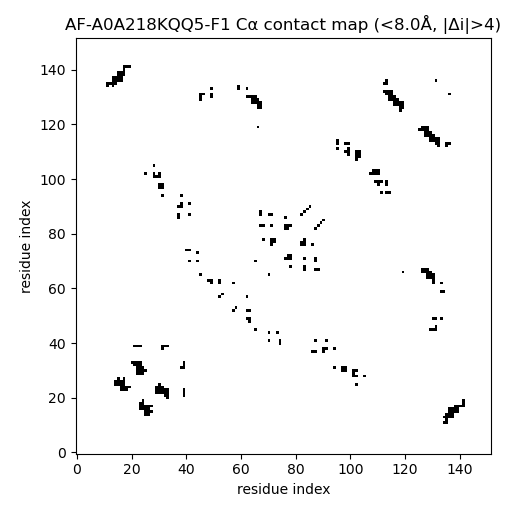40 1.00 93.94 89 ARG A C 1
ATOM 731 O O . ARG A 1 89 ? 5.335 9.291 -2.821 1.00 93.94 89 ARG A O 1
ATOM 738 N N . ARG A 1 90 ? 5.174 10.866 -4.401 1.00 94.50 90 ARG A N 1
ATOM 739 C CA . ARG A 1 90 ? 4.301 11.743 -3.596 1.00 94.50 90 ARG A CA 1
ATOM 740 C C . ARG A 1 90 ? 2.969 11.078 -3.225 1.00 94.50 90 ARG A C 1
ATOM 742 O O . ARG A 1 90 ? 2.633 11.095 -2.040 1.00 94.50 90 ARG A O 1
ATOM 749 N N . PRO A 1 91 ? 2.210 10.475 -4.164 1.00 95.25 91 PRO A N 1
ATOM 750 C CA . PRO A 1 91 ? 1.001 9.730 -3.820 1.00 95.25 91 PRO A CA 1
ATOM 751 C C . PRO A 1 91 ? 1.240 8.582 -2.836 1.00 95.25 91 PRO A C 1
ATOM 753 O O . PRO A 1 91 ? 0.452 8.432 -1.903 1.00 95.25 91 PRO A O 1
ATOM 756 N N . LEU A 1 92 ? 2.320 7.814 -3.007 1.00 95.31 92 LEU A N 1
ATOM 757 C CA . LEU A 1 92 ? 2.688 6.707 -2.123 1.00 95.31 92 LEU A CA 1
ATOM 758 C C . LEU A 1 92 ? 3.025 7.190 -0.708 1.00 95.31 92 LEU A C 1
ATOM 760 O O . LEU A 1 92 ? 2.419 6.722 0.254 1.00 95.31 92 LEU A O 1
ATOM 764 N N . ASN A 1 93 ? 3.890 8.199 -0.580 1.00 93.75 93 ASN A N 1
ATOM 765 C CA . ASN A 1 93 ? 4.235 8.795 0.712 1.00 93.75 93 ASN A CA 1
ATOM 766 C C . ASN A 1 93 ? 2.995 9.372 1.405 1.00 93.75 93 ASN A C 1
ATOM 768 O O . ASN A 1 93 ? 2.790 9.170 2.602 1.00 93.75 93 ASN A O 1
ATOM 772 N N . LYS A 1 94 ? 2.124 10.056 0.649 1.00 94.56 94 LYS A N 1
ATOM 773 C CA . LYS A 1 94 ? 0.872 10.589 1.195 1.00 94.56 94 LYS A CA 1
ATOM 774 C C . LYS A 1 94 ? -0.074 9.473 1.631 1.00 94.56 94 LYS A C 1
ATOM 776 O O . LYS A 1 94 ? -0.780 9.637 2.618 1.00 94.56 94 LYS A O 1
ATOM 781 N N . MET A 1 95 ? -0.110 8.354 0.910 1.00 94.69 95 MET A N 1
ATOM 782 C CA . MET A 1 95 ? -0.889 7.177 1.289 1.00 94.69 95 MET A CA 1
ATOM 783 C C . MET A 1 95 ? -0.367 6.555 2.589 1.00 94.69 95 MET A C 1
ATOM 785 O O . MET A 1 95 ? -1.160 6.369 3.504 1.00 94.69 95 MET A O 1
ATOM 789 N N . GLN A 1 96 ? 0.943 6.314 2.705 1.00 94.19 96 GLN A N 1
ATOM 790 C CA . GLN A 1 96 ? 1.574 5.819 3.936 1.00 94.19 96 GLN A CA 1
ATOM 791 C C . GLN A 1 96 ? 1.277 6.728 5.133 1.00 94.19 96 GLN A C 1
ATOM 793 O O . GLN A 1 96 ? 0.867 6.250 6.189 1.00 94.19 96 GLN A O 1
ATOM 798 N N . GLN A 1 97 ? 1.428 8.043 4.950 1.00 93.12 97 GLN A N 1
ATOM 799 C CA . GLN A 1 97 ? 1.118 9.027 5.983 1.00 93.12 97 GLN A CA 1
ATOM 800 C C . GLN A 1 97 ? -0.357 8.968 6.398 1.00 93.12 97 GLN A C 1
ATOM 802 O O . GLN A 1 97 ? -0.642 8.885 7.586 1.00 93.12 97 GLN A O 1
ATOM 807 N N . THR A 1 98 ? -1.291 8.977 5.439 1.00 92.50 98 THR A N 1
ATOM 808 C CA . THR A 1 98 ? -2.726 8.927 5.751 1.00 92.50 98 THR A CA 1
ATOM 809 C C . THR A 1 98 ? -3.110 7.630 6.460 1.00 92.50 98 THR A C 1
ATOM 811 O O . THR A 1 98 ? -3.847 7.690 7.433 1.00 92.50 98 THR A O 1
ATOM 814 N N . ILE A 1 99 ? -2.586 6.475 6.034 1.00 92.31 99 ILE A N 1
ATOM 815 C CA . ILE A 1 99 ? -2.837 5.199 6.719 1.00 92.31 99 ILE A CA 1
ATOM 816 C C . ILE A 1 99 ? -2.370 5.276 8.178 1.00 92.31 99 ILE A C 1
ATOM 818 O O . ILE A 1 99 ? -3.141 4.950 9.078 1.00 92.31 99 ILE A O 1
ATOM 822 N N . ARG A 1 100 ? -1.137 5.745 8.411 1.00 90.88 100 ARG A N 1
ATOM 823 C CA . ARG A 1 100 ? -0.573 5.899 9.758 1.00 90.88 100 ARG A CA 1
ATOM 824 C C . ARG A 1 100 ? -1.440 6.811 10.621 1.00 90.88 100 ARG A C 1
ATOM 826 O O . ARG A 1 100 ? -1.837 6.416 11.706 1.00 90.88 100 ARG A O 1
ATOM 833 N N . GLU A 1 101 ? -1.748 8.010 10.134 1.00 91.44 101 GLU A N 1
ATOM 834 C CA . GLU A 1 101 ? -2.535 9.004 10.872 1.00 91.44 101 GLU A CA 1
ATOM 835 C C . GLU A 1 101 ? -3.939 8.482 11.199 1.00 91.44 101 GLU A C 1
ATOM 837 O O . GLU A 1 101 ? -4.368 8.558 12.348 1.00 91.44 101 GLU A O 1
ATOM 842 N N . SER A 1 102 ? -4.638 7.900 10.220 1.00 90.56 102 SER A N 1
ATOM 843 C CA . SER A 1 102 ? -5.980 7.351 10.421 1.00 90.56 102 SER A CA 1
ATOM 844 C C . SER A 1 102 ? -5.990 6.210 11.438 1.00 90.56 102 SER A C 1
ATOM 846 O O . SER A 1 102 ? -6.849 6.184 12.313 1.00 90.56 102 SER A O 1
ATOM 848 N N . LEU A 1 103 ? -5.034 5.282 11.365 1.00 89.25 103 LEU A N 1
ATOM 849 C CA . LEU A 1 103 ? -4.981 4.157 12.299 1.00 89.25 103 LEU A CA 1
ATOM 850 C C . LEU A 1 103 ? -4.529 4.580 13.697 1.00 89.25 103 LEU A C 1
ATOM 852 O O . LEU A 1 103 ? -5.109 4.108 14.672 1.00 89.25 103 LEU A O 1
ATOM 856 N N . SER A 1 104 ? -3.555 5.484 13.813 1.00 87.56 104 SER A N 1
ATOM 857 C CA . SER A 1 104 ? -3.127 6.010 15.112 1.00 87.56 104 SER A CA 1
ATOM 858 C C . SER A 1 104 ? -4.253 6.747 15.829 1.00 87.56 104 SER A C 1
ATOM 860 O O . SER A 1 104 ? -4.448 6.530 17.023 1.00 87.56 104 SER A O 1
ATOM 862 N N . ASN A 1 105 ? -5.024 7.561 15.105 1.00 86.06 105 ASN A N 1
ATOM 863 C CA . ASN A 1 105 ? -6.130 8.320 15.686 1.00 86.06 105 ASN A CA 1
ATOM 864 C C . ASN A 1 105 ? -7.286 7.416 16.134 1.00 86.06 105 ASN A C 1
ATOM 866 O O . ASN A 1 105 ? -7.814 7.601 17.225 1.00 86.06 105 ASN A O 1
ATOM 870 N N . GLU A 1 106 ? -7.664 6.431 15.317 1.00 85.81 106 GLU A N 1
ATOM 871 C CA . GLU A 1 106 ? -8.845 5.597 15.581 1.00 85.81 106 GLU A CA 1
ATOM 872 C C . GLU A 1 106 ? -8.554 4.411 16.511 1.00 85.81 106 GLU A C 1
ATOM 874 O O . GLU A 1 106 ? -9.412 3.988 17.283 1.00 85.81 106 GLU A O 1
ATOM 879 N N . LEU A 1 107 ? -7.347 3.840 16.447 1.00 79.69 107 LEU A N 1
ATOM 880 C CA . LEU A 1 107 ? -6.999 2.627 17.194 1.00 79.69 107 LEU A CA 1
ATOM 881 C C . LEU A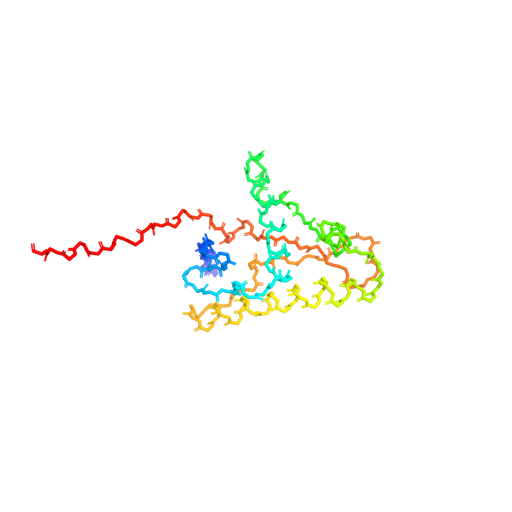 1 107 ? -6.075 2.888 18.388 1.00 79.69 107 LEU A C 1
ATOM 883 O O . LEU A 1 107 ? -5.845 1.957 19.163 1.00 79.69 107 LEU A O 1
ATOM 887 N N . GLY A 1 108 ? -5.522 4.099 18.524 1.00 74.25 108 GLY A N 1
ATOM 888 C CA . GLY A 1 108 ? -4.574 4.450 19.587 1.00 74.25 108 GLY A CA 1
ATOM 889 C C . GLY A 1 108 ? -3.257 3.666 19.525 1.00 74.25 108 GLY A C 1
ATOM 890 O O . GLY A 1 108 ? -2.604 3.484 20.551 1.00 74.25 108 GLY A O 1
ATOM 891 N N . ILE A 1 109 ? -2.889 3.151 18.348 1.00 70.50 109 ILE A N 1
ATOM 892 C CA . ILE A 1 109 ? -1.657 2.380 18.123 1.00 70.50 109 ILE A CA 1
ATOM 893 C C . ILE A 1 109 ? -0.810 3.059 17.056 1.00 70.50 109 ILE A C 1
ATOM 895 O O . ILE A 1 109 ? -1.335 3.474 16.028 1.00 70.50 109 ILE A O 1
ATOM 899 N N . GLU A 1 110 ? 0.506 3.102 17.242 1.00 71.00 110 GLU A N 1
ATOM 900 C CA . GLU A 1 110 ? 1.387 3.471 16.138 1.00 71.00 110 GLU A CA 1
ATOM 901 C C . GLU A 1 110 ? 1.380 2.357 15.092 1.00 71.00 110 GLU A C 1
ATOM 903 O O . GLU A 1 110 ? 1.893 1.261 15.314 1.00 71.00 110 GLU A O 1
ATOM 908 N N . CYS A 1 111 ? 0.765 2.632 13.945 1.00 71.88 111 CYS A N 1
ATOM 909 C CA . CYS A 1 111 ? 0.717 1.702 12.828 1.00 71.88 111 CYS A CA 1
ATOM 910 C C . CYS A 1 111 ? 1.546 2.248 11.665 1.00 71.88 111 CYS A C 1
ATOM 912 O O . CYS A 1 111 ? 1.030 2.884 10.745 1.00 71.88 111 CYS A O 1
ATOM 914 N N . ASN A 1 112 ? 2.859 2.035 11.735 1.00 70.31 112 ASN A N 1
ATOM 915 C CA . ASN A 1 112 ? 3.796 2.604 10.767 1.00 70.31 112 ASN A CA 1
ATOM 916 C C . ASN A 1 112 ? 3.986 1.744 9.516 1.00 70.31 112 ASN A C 1
ATOM 918 O O . ASN A 1 112 ? 4.433 2.267 8.496 1.00 70.31 112 ASN A O 1
ATOM 922 N N . ASP A 1 113 ? 3.581 0.473 9.572 1.00 82.81 113 ASP A N 1
ATOM 923 C CA . ASP A 1 113 ? 4.148 -0.541 8.686 1.00 82.81 113 ASP A CA 1
ATOM 924 C C . ASP A 1 113 ? 3.117 -1.239 7.796 1.00 82.81 113 ASP A C 1
ATOM 926 O O . ASP A 1 113 ? 3.415 -2.307 7.288 1.00 82.81 113 ASP A O 1
ATOM 930 N N . VAL A 1 114 ? 1.909 -0.696 7.582 1.00 91.94 114 VAL A N 1
ATOM 931 C CA . VAL A 1 114 ? 0.923 -1.313 6.655 1.00 91.94 114 VAL A CA 1
ATOM 932 C C . VAL A 1 114 ? 1.501 -1.461 5.250 1.00 91.94 114 VAL A C 1
ATOM 934 O O . VAL A 1 114 ? 1.368 -2.511 4.621 1.00 91.94 114 VAL A O 1
ATOM 937 N N . ILE A 1 115 ? 2.139 -0.395 4.768 1.00 93.75 115 ILE A N 1
ATOM 938 C CA . ILE A 1 115 ? 2.981 -0.427 3.578 1.00 93.75 115 ILE A CA 1
ATOM 939 C C . ILE A 1 115 ? 4.412 -0.344 4.089 1.00 93.75 115 ILE A C 1
ATOM 941 O O . ILE A 1 115 ? 4.875 0.736 4.467 1.00 93.75 115 ILE A O 1
ATOM 945 N N . GLU A 1 116 ? 5.078 -1.489 4.120 1.00 92.81 116 GLU A N 1
ATOM 946 C CA . GLU A 1 116 ? 6.466 -1.608 4.538 1.00 92.81 116 GLU A CA 1
ATOM 947 C C . GLU A 1 116 ? 7.378 -0.964 3.493 1.00 92.81 116 GLU A C 1
ATOM 949 O O . GLU A 1 116 ? 7.195 -1.159 2.287 1.00 92.81 116 GLU A O 1
ATOM 954 N N . SER A 1 117 ? 8.368 -0.207 3.968 1.00 90.81 117 SER A N 1
ATOM 955 C CA . SER A 1 117 ? 9.416 0.386 3.140 1.00 90.81 117 SER A CA 1
ATOM 956 C C . SER A 1 117 ? 10.793 -0.056 3.622 1.00 90.81 117 SER A C 1
ATOM 958 O O . SER A 1 117 ? 11.142 0.188 4.776 1.00 90.81 117 SER A O 1
ATOM 960 N N . ILE A 1 118 ? 11.591 -0.638 2.732 1.00 88.12 118 ILE A N 1
ATOM 961 C CA . ILE A 1 118 ? 12.975 -1.057 2.995 1.00 88.12 118 ILE A CA 1
ATOM 962 C C . ILE A 1 118 ? 13.931 -0.293 2.079 1.00 88.12 118 ILE A C 1
ATOM 964 O O . ILE A 1 118 ? 13.568 0.033 0.952 1.00 88.12 118 ILE A O 1
ATOM 968 N N . GLY A 1 119 ? 15.148 0.008 2.540 1.00 83.06 119 GLY A N 1
ATOM 969 C CA . GLY A 1 119 ? 16.180 0.576 1.667 1.00 83.06 119 GLY A CA 1
ATOM 970 C C . GLY A 1 119 ? 16.474 -0.353 0.484 1.00 83.06 119 GLY A C 1
ATOM 971 O O . GLY A 1 119 ? 16.642 -1.557 0.675 1.00 83.06 119 GLY A O 1
ATOM 972 N N . TRP A 1 120 ? 16.513 0.190 -0.733 1.00 78.81 120 TRP A N 1
ATOM 973 C CA . TRP A 1 120 ? 16.706 -0.603 -1.946 1.00 78.81 120 TRP A CA 1
ATOM 974 C C . TRP A 1 120 ? 18.198 -0.743 -2.288 1.00 78.81 120 TRP A C 1
ATOM 976 O O . TRP A 1 120 ? 18.881 0.272 -2.460 1.00 78.81 120 TRP A O 1
ATOM 986 N N . PRO A 1 121 ? 18.747 -1.969 -2.379 1.00 63.47 121 PRO A N 1
ATOM 987 C CA . PRO A 1 121 ? 20.154 -2.161 -2.710 1.00 63.47 121 PRO A CA 1
ATOM 988 C C . PRO A 1 121 ? 20.442 -1.801 -4.176 1.00 63.47 121 PRO A C 1
ATOM 990 O O . PRO A 1 121 ? 19.693 -2.166 -5.076 1.00 63.47 121 PRO A O 1
ATOM 993 N N . GLY A 1 122 ? 21.567 -1.120 -4.421 1.00 60.34 122 GLY A N 1
ATOM 994 C CA . GLY A 1 122 ? 22.083 -0.843 -5.771 1.00 60.34 122 GLY A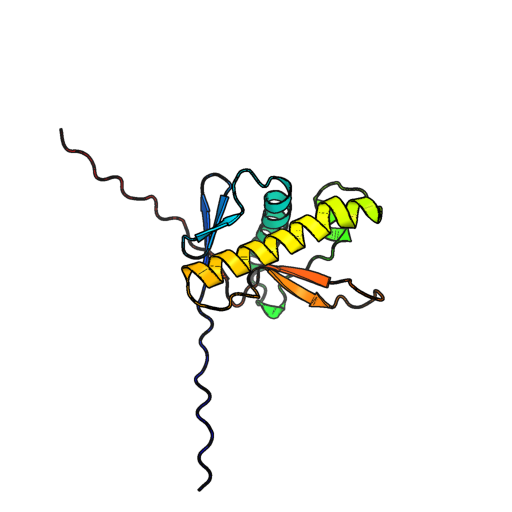 CA 1
ATOM 995 C C . GLY A 1 122 ? 21.856 0.574 -6.306 1.00 60.34 122 GLY A C 1
ATOM 996 O O . GLY A 1 122 ? 22.403 0.899 -7.356 1.00 60.34 122 GLY A O 1
ATOM 997 N N . TYR A 1 123 ? 21.135 1.436 -5.582 1.00 53.00 123 TYR A N 1
ATOM 998 C CA . TYR A 1 123 ? 20.943 2.840 -5.955 1.00 53.00 123 TYR A CA 1
ATOM 999 C C . TYR A 1 123 ? 21.383 3.794 -4.837 1.00 53.00 123 TYR A C 1
ATOM 1001 O O . TYR A 1 123 ? 21.071 3.614 -3.659 1.00 53.00 123 TYR A O 1
ATOM 1009 N N . THR A 1 124 ? 22.142 4.832 -5.193 1.00 50.16 124 THR A N 1
ATOM 1010 C CA . THR A 1 124 ? 22.605 5.848 -4.243 1.00 50.16 124 THR A CA 1
ATOM 1011 C C . THR A 1 124 ? 21.479 6.824 -3.898 1.00 50.16 124 THR A C 1
ATOM 1013 O O . THR A 1 124 ? 21.202 7.745 -4.659 1.00 50.16 124 THR A O 1
ATOM 1016 N N . GLY A 1 125 ? 20.898 6.670 -2.705 1.00 56.06 125 GLY A N 1
ATOM 1017 C CA . GLY A 1 125 ? 20.124 7.705 -2.012 1.00 56.06 125 GLY A CA 1
ATOM 1018 C C . GLY A 1 125 ? 18.636 7.798 -2.379 1.00 56.06 125 GLY A C 1
ATOM 1019 O O . GLY A 1 125 ? 18.273 8.183 -3.483 1.00 56.06 125 GLY A O 1
ATOM 1020 N N . ARG A 1 126 ? 17.775 7.587 -1.369 1.00 63.59 126 ARG A N 1
ATOM 1021 C CA . ARG A 1 126 ? 16.298 7.724 -1.396 1.00 63.59 126 ARG A CA 1
ATOM 1022 C C . ARG A 1 126 ? 15.519 6.705 -2.232 1.00 63.59 126 ARG A C 1
ATOM 1024 O O . ARG A 1 126 ? 14.332 6.930 -2.477 1.00 63.59 126 ARG A O 1
ATOM 1031 N N . ASP A 1 127 ? 16.132 5.585 -2.590 1.00 76.25 127 ASP A N 1
ATOM 1032 C CA . ASP A 1 127 ? 15.406 4.485 -3.212 1.00 76.25 127 ASP A CA 1
ATOM 1033 C C . ASP A 1 127 ? 15.013 3.441 -2.171 1.00 76.25 127 ASP A C 1
ATOM 1035 O O . ASP A 1 127 ? 15.824 2.956 -1.377 1.00 76.25 127 ASP A O 1
ATOM 1039 N N . TYR A 1 128 ? 13.714 3.164 -2.153 1.00 87.25 128 TYR A N 1
ATOM 1040 C CA . TYR A 1 128 ? 13.063 2.253 -1.233 1.00 87.25 128 TYR A CA 1
ATOM 1041 C C . TYR A 1 128 ? 12.262 1.234 -2.039 1.00 87.25 128 TYR A C 1
ATOM 1043 O O . TYR A 1 128 ? 11.680 1.573 -3.072 1.00 87.25 128 TYR A O 1
ATOM 1051 N N . GLY A 1 129 ? 12.224 0.003 -1.543 1.00 92.69 129 GLY A N 1
ATOM 1052 C CA . GLY A 1 129 ? 11.253 -0.997 -1.958 1.00 92.69 129 GLY A CA 1
ATOM 1053 C C . GLY A 1 129 ? 9.999 -0.885 -1.104 1.00 92.69 129 GLY A C 1
ATOM 1054 O O . GLY A 1 129 ? 10.098 -0.646 0.099 1.00 92.69 129 GLY A O 1
ATOM 1055 N N . TYR A 1 130 ? 8.834 -1.098 -1.710 1.00 95.31 130 TYR A N 1
ATOM 1056 C CA . TYR A 1 130 ? 7.530 -1.011 -1.058 1.00 95.31 130 TYR A CA 1
ATOM 1057 C C . TYR A 1 130 ? 6.727 -2.300 -1.235 1.00 95.31 130 TYR A C 1
ATOM 1059 O O . TYR A 1 130 ? 6.683 -2.857 -2.333 1.00 95.31 130 TYR A O 1
ATOM 1067 N N . ARG A 1 131 ? 6.062 -2.756 -0.169 1.00 95.81 131 ARG A N 1
ATOM 1068 C CA . ARG A 1 131 ? 5.078 -3.854 -0.212 1.00 95.81 131 ARG A CA 1
ATOM 1069 C C . ARG A 1 131 ? 3.995 -3.668 0.845 1.00 95.81 131 ARG A C 1
ATOM 1071 O O . ARG A 1 131 ? 4.196 -2.942 1.815 1.00 95.81 131 ARG A O 1
ATOM 1078 N N . LEU A 1 132 ? 2.862 -4.351 0.690 1.00 96.06 132 LEU A N 1
ATOM 1079 C CA . LEU A 1 132 ? 1.953 -4.567 1.818 1.00 96.06 132 LEU A CA 1
ATOM 1080 C C . LEU A 1 132 ? 2.609 -5.517 2.820 1.00 96.06 132 LEU A C 1
ATOM 1082 O O . LEU A 1 132 ? 3.174 -6.530 2.417 1.00 96.06 132 LEU A O 1
ATOM 1086 N N . ASN A 1 133 ? 2.539 -5.195 4.109 1.00 94.31 133 ASN A N 1
ATOM 1087 C CA . ASN A 1 133 ? 3.255 -5.937 5.141 1.00 94.31 133 ASN A CA 1
ATOM 1088 C C . ASN A 1 133 ? 2.546 -7.251 5.523 1.00 94.31 133 ASN A C 1
ATOM 1090 O O . ASN A 1 133 ? 1.479 -7.213 6.147 1.00 94.31 133 ASN A O 1
ATOM 1094 N N . PRO A 1 134 ? 3.146 -8.416 5.217 1.00 93.56 134 PRO A N 1
ATOM 1095 C CA . PRO A 1 134 ? 2.537 -9.721 5.473 1.00 93.56 134 PRO A CA 1
ATOM 1096 C C . PRO A 1 134 ? 2.561 -10.159 6.937 1.00 93.56 134 PRO A C 1
ATOM 1098 O O . PRO A 1 134 ? 1.865 -11.105 7.289 1.00 93.56 134 PRO A O 1
ATOM 1101 N N . PHE A 1 135 ? 3.318 -9.486 7.802 1.00 91.06 135 PHE A N 1
ATOM 1102 C CA . PHE A 1 135 ? 3.396 -9.828 9.224 1.00 91.06 135 PHE A CA 1
ATOM 1103 C C . PHE A 1 135 ? 2.256 -9.229 10.045 1.00 91.06 135 PHE A C 1
ATOM 1105 O O . PHE A 1 135 ? 1.976 -9.705 11.145 1.00 91.06 135 PHE A O 1
ATOM 1112 N N . ILE A 1 136 ? 1.611 -8.178 9.531 1.00 89.38 136 ILE A N 1
ATOM 1113 C CA . ILE A 1 136 ? 0.561 -7.461 10.261 1.00 89.38 136 ILE A CA 1
ATOM 1114 C C . ILE A 1 136 ? -0.776 -7.453 9.531 1.00 89.38 136 ILE A C 1
ATOM 1116 O O . ILE A 1 136 ? -1.789 -7.181 10.164 1.00 89.38 136 ILE A O 1
ATOM 1120 N N . LEU A 1 137 ? -0.814 -7.728 8.226 1.00 90.69 137 LEU A N 1
ATOM 1121 C CA . LEU A 1 137 ? -2.056 -7.740 7.460 1.00 90.69 137 LEU A CA 1
ATOM 1122 C C . LEU A 1 137 ? -2.640 -9.148 7.369 1.00 90.69 137 LEU A C 1
ATOM 1124 O O . LEU A 1 137 ? -1.973 -10.104 6.988 1.00 90.69 137 LEU A O 1
ATOM 1128 N N . SER A 1 138 ? -3.938 -9.239 7.637 1.00 85.81 138 SER A N 1
ATOM 1129 C CA . SER A 1 138 ? -4.772 -10.383 7.292 1.00 85.81 138 SER A CA 1
ATOM 1130 C C . SER A 1 138 ? -5.836 -9.959 6.292 1.00 85.81 138 SER A C 1
ATOM 1132 O O . SER A 1 138 ? -6.435 -8.883 6.392 1.00 85.81 138 SER A O 1
ATOM 1134 N N . LEU A 1 139 ? -6.082 -10.830 5.322 1.00 78.94 139 LEU A N 1
ATOM 1135 C CA . LEU A 1 139 ? -7.199 -10.681 4.407 1.00 78.94 139 LEU A CA 1
ATOM 1136 C C . LEU A 1 139 ? -8.435 -11.258 5.079 1.00 78.94 139 LEU A C 1
ATOM 1138 O O . LEU A 1 139 ? -8.423 -12.399 5.542 1.00 78.94 139 LEU A O 1
ATOM 1142 N N . SER A 1 140 ? -9.508 -10.482 5.114 1.00 69.06 140 SER A N 1
ATOM 1143 C CA . SER A 1 140 ? -10.791 -10.977 5.588 1.00 69.06 140 SER A CA 1
ATOM 1144 C C . SER A 1 140 ? -11.872 -10.663 4.568 1.00 69.06 140 SER A C 1
ATOM 1146 O O . SER A 1 140 ? -11.877 -9.611 3.928 1.00 69.06 140 SER A O 1
ATOM 1148 N N . VAL A 1 141 ? -12.781 -11.615 4.380 1.00 59.25 141 VAL A N 1
ATOM 1149 C CA . VAL A 1 141 ? -13.948 -11.405 3.529 1.00 59.25 141 VAL A CA 1
ATOM 1150 C C . VAL A 1 141 ? -14.856 -10.422 4.259 1.00 59.25 141 VAL A C 1
ATOM 1152 O O . VAL A 1 141 ? -15.185 -10.643 5.427 1.00 59.25 141 VAL A O 1
ATOM 1155 N N . ALA A 1 142 ? -15.246 -9.329 3.597 1.00 55.00 142 ALA A N 1
ATOM 1156 C CA . ALA A 1 142 ? -16.259 -8.433 4.138 1.00 55.00 142 ALA A CA 1
ATOM 1157 C C . ALA A 1 142 ? -17.519 -9.260 4.428 1.00 55.00 142 ALA A C 1
ATOM 1159 O O . ALA A 1 142 ? -18.095 -9.856 3.515 1.00 55.00 142 ALA A O 1
ATOM 1160 N N . LYS A 1 143 ? -17.929 -9.343 5.699 1.00 51.03 143 LYS A N 1
ATOM 1161 C CA . LYS A 1 143 ? -19.253 -9.877 6.013 1.00 51.03 143 LYS A CA 1
ATOM 1162 C C . LYS A 1 143 ? -20.256 -8.858 5.475 1.00 51.03 143 LYS A C 1
ATOM 1164 O O . LYS A 1 143 ? -20.153 -7.697 5.870 1.00 51.03 143 LYS A O 1
ATOM 1169 N N . PRO A 1 144 ? -21.183 -9.237 4.579 1.00 49.38 144 PRO A N 1
ATOM 1170 C CA . PRO A 1 144 ? -22.275 -8.343 4.243 1.00 49.38 144 PRO A CA 1
ATOM 1171 C C . PRO A 1 144 ? -23.002 -8.017 5.548 1.00 49.38 144 PRO A C 1
ATOM 1173 O O . PRO A 1 144 ? -23.338 -8.926 6.311 1.00 49.38 144 PRO A O 1
ATOM 1176 N N . GLU A 1 145 ? -23.169 -6.730 5.846 1.00 51.62 145 GLU A N 1
ATOM 1177 C CA . GLU A 1 145 ? -24.026 -6.302 6.945 1.00 51.62 145 GLU A CA 1
ATOM 1178 C C . GLU A 1 145 ? -25.402 -6.927 6.705 1.00 51.62 145 GLU A C 1
ATOM 1180 O O . GLU A 1 145 ? -26.048 -6.643 5.694 1.00 51.62 145 GLU A O 1
ATOM 1185 N N . CYS A 1 146 ? -25.830 -7.831 7.591 1.00 44.50 146 CYS A N 1
ATOM 1186 C CA . CYS A 1 146 ? -27.201 -8.316 7.593 1.00 44.50 146 CYS A CA 1
ATOM 1187 C C . CYS A 1 146 ? -28.094 -7.099 7.822 1.00 44.50 146 CYS A C 1
ATOM 1189 O O . CYS A 1 146 ? -28.229 -6.624 8.949 1.00 44.50 146 CYS A O 1
ATOM 1191 N N . THR A 1 147 ? -28.669 -6.568 6.748 1.00 47.00 147 THR A N 1
ATOM 1192 C CA . THR A 1 147 ? -29.694 -5.537 6.837 1.00 47.00 147 THR A CA 1
ATOM 1193 C C . THR A 1 147 ? -30.844 -6.151 7.635 1.00 47.00 147 THR A C 1
ATOM 1195 O O . THR A 1 147 ? -31.307 -7.231 7.256 1.00 47.00 147 THR A O 1
ATOM 1198 N N . PRO A 1 148 ? -31.289 -5.557 8.757 1.00 49.00 148 PRO A N 1
ATOM 1199 C CA . PRO A 1 148 ? -32.455 -6.079 9.444 1.00 49.00 148 PRO A CA 1
ATOM 1200 C C . PRO A 1 148 ? -33.620 -6.008 8.459 1.00 49.00 148 PRO A C 1
ATOM 1202 O O . PRO A 1 148 ? -33.959 -4.931 7.967 1.00 49.00 148 PRO A O 1
ATOM 1205 N N . CYS A 1 149 ? -34.187 -7.168 8.126 1.00 43.06 149 CYS A N 1
ATOM 1206 C CA . CYS A 1 149 ? -35.439 -7.240 7.397 1.00 43.06 149 CYS A CA 1
ATOM 1207 C C . CYS A 1 149 ? -36.462 -6.436 8.202 1.00 43.06 149 CYS A C 1
ATOM 1209 O O . CYS A 1 149 ? -36.863 -6.853 9.288 1.00 43.06 149 CYS A O 1
ATOM 1211 N N . LEU A 1 150 ? -36.837 -5.261 7.697 1.00 47.78 150 LEU A N 1
ATOM 1212 C CA . LEU A 1 150 ? -38.013 -4.553 8.174 1.00 47.78 150 LEU A CA 1
ATOM 1213 C C . LEU A 1 150 ? -39.209 -5.435 7.822 1.00 47.78 150 LEU A C 1
ATOM 1215 O O . LEU A 1 150 ? -39.618 -5.510 6.665 1.00 47.78 150 LEU A O 1
ATOM 1219 N N . SER A 1 151 ? -39.697 -6.164 8.820 1.00 52.50 151 SER A N 1
ATOM 1220 C CA . SER A 1 151 ? -40.966 -6.875 8.762 1.00 52.50 151 SER A CA 1
ATOM 1221 C C . SER A 1 151 ? -42.069 -5.848 8.500 1.00 52.50 151 SER A C 1
ATOM 1223 O O . SER A 1 151 ? -42.252 -4.936 9.309 1.00 52.50 151 SER A O 1
ATOM 1225 N N . ILE A 1 152 ? -42.746 -5.979 7.358 1.00 55.25 152 ILE A N 1
ATOM 1226 C CA . ILE A 1 152 ? -44.013 -5.297 7.054 1.00 55.25 152 ILE A CA 1
ATOM 1227 C C . ILE A 1 152 ? -45.146 -6.140 7.632 1.00 55.25 152 ILE A C 1
ATOM 1229 O O . ILE A 1 152 ? -45.071 -7.381 7.471 1.00 55.25 152 ILE A O 1
#

Mean predicted aligned error: 8.96 Å

Solvent-accessible surface area (backbone atoms only — not comparable to full-atom values): 9107 Å² total; per-residue (Å²): 136,81,82,74,81,82,73,74,80,76,72,68,72,72,36,40,42,40,78,56,89,75,19,36,25,48,71,86,42,78,46,39,59,57,82,40,59,65,44,48,53,56,49,49,55,36,48,53,52,49,52,48,35,55,75,69,66,54,57,65,92,69,52,75,62,39,40,65,60,58,50,27,55,79,68,74,41,68,82,47,71,67,45,38,43,67,68,42,50,48,41,49,54,52,42,53,49,41,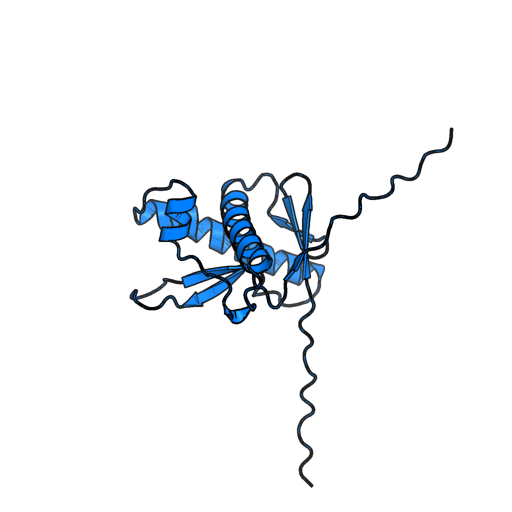37,24,53,51,40,28,72,76,68,75,39,92,45,80,48,64,59,32,74,44,82,37,88,93,58,93,76,95,47,42,25,39,26,57,30,63,84,37,53,40,87,48,81,78,74,75,78,81,70,78,79,79,82,127

Secondary structure (DSSP, 8-state):
--PPP---------EEEEEETTEEEETTEEEE-TT-HHHHHHHHHHHHHHHHHHHTT--GGGPPPB-HHHHHHHTT----HHHIIIIIIHHHHHHHHHHHHHHHHHHSS----SEEEEEPTTSSSS-EEEEE-TTTEEE-PPPP--------

Foldseek 3Di:
DDDDPPPPPPQQAAWEWDADCLFIDTNNFGLGDPVLVLLSLLVVVQVVQVVVCVVVVHDQVPRDWDKLVRSCVSVVHDPDPVCSVPRGVVSPVVSLVSNQVRCCVPVVDRDNDQWHWDADPPDPDDIITTHGRPSRYDYDDPDPPPDPPPDD

Radius of gyration: 18.27 Å; Cα contacts (8 Å, |Δi|>4): 194; chains: 1; bounding box: 67×35×59 Å

Sequence (152 aa):
MLQSPSSKLYQPKILQLHIINNAVYINNVKVVSEHSRMRLKIFHILLDQFLQDFKNGLPPEKYKFFDINQLAELLGIDSTTQNLEQKVRRPLNKMQQTIRESLSNELGIECNDVIESIGWPGYTGRDYGYRLNPFILSLSVAKPECTPCLSI

pLDDT: mean 82.65, std 18.12, range [35.19, 97.81]